Protein AF-A0A259NTI5-F1 (afdb_monomer_lite)

Structure (mmCIF, N/CA/C/O backbone):
data_AF-A0A259NTI5-F1
#
_entry.id   AF-A0A259NTI5-F1
#
loop_
_atom_site.group_PDB
_atom_site.id
_atom_site.type_symbol
_atom_site.label_atom_id
_atom_site.label_alt_id
_atom_site.label_comp_id
_atom_site.label_asym_id
_atom_site.label_entity_id
_atom_site.label_seq_id
_atom_site.pdbx_PDB_ins_code
_atom_site.Cartn_x
_atom_site.Cartn_y
_atom_site.Cartn_z
_atom_site.occupancy
_atom_site.B_iso_or_equiv
_atom_site.auth_seq_id
_atom_site.auth_comp_id
_atom_site.auth_asym_id
_atom_site.auth_atom_id
_atom_site.pdbx_PDB_model_num
ATOM 1 N N . MET A 1 1 ? 1.984 6.953 -38.202 1.00 39.66 1 MET A N 1
ATOM 2 C CA . MET A 1 1 ? 3.043 7.858 -37.704 1.00 39.66 1 MET A CA 1
ATOM 3 C C . MET A 1 1 ? 4.244 7.005 -37.333 1.00 39.66 1 MET A C 1
ATOM 5 O O . MET A 1 1 ? 4.150 6.243 -36.381 1.00 39.66 1 MET A O 1
ATOM 9 N N . ASN A 1 2 ? 5.326 7.074 -38.108 1.00 50.16 2 ASN A N 1
ATOM 10 C CA . ASN A 1 2 ? 6.558 6.333 -37.829 1.00 50.16 2 ASN A CA 1
ATOM 11 C C . ASN A 1 2 ? 7.434 7.172 -36.894 1.00 50.16 2 ASN A C 1
ATOM 13 O O . ASN A 1 2 ? 8.037 8.150 -37.328 1.00 50.16 2 ASN A O 1
ATOM 17 N N . LEU A 1 3 ? 7.488 6.812 -35.611 1.00 58.94 3 LEU A N 1
ATOM 18 C CA . LEU A 1 3 ? 8.526 7.313 -34.713 1.00 58.94 3 LEU A CA 1
ATOM 19 C C . LEU A 1 3 ? 9.806 6.536 -35.018 1.00 58.94 3 LEU A C 1
ATOM 21 O O . LEU A 1 3 ? 9.958 5.393 -34.590 1.00 58.94 3 LEU A O 1
ATOM 25 N N . ALA A 1 4 ? 10.714 7.146 -35.779 1.00 62.09 4 ALA A N 1
ATOM 26 C CA . ALA A 1 4 ? 12.078 6.646 -35.866 1.00 62.09 4 ALA A CA 1
ATOM 27 C C . ALA A 1 4 ? 12.669 6.597 -34.440 1.00 62.09 4 ALA A C 1
ATOM 29 O O . ALA A 1 4 ? 12.527 7.573 -33.693 1.00 62.09 4 ALA A O 1
ATOM 30 N N . PRO A 1 5 ? 13.282 5.475 -34.019 1.00 66.75 5 PRO A N 1
ATOM 31 C CA . PRO A 1 5 ? 13.881 5.375 -32.696 1.00 66.75 5 PRO A CA 1
ATOM 32 C C . PRO A 1 5 ? 14.997 6.424 -32.534 1.00 66.75 5 PRO A C 1
ATOM 34 O O . PRO A 1 5 ? 15.680 6.752 -33.507 1.00 66.75 5 PRO A O 1
ATOM 37 N N . PRO A 1 6 ? 15.187 6.980 -31.324 1.00 69.06 6 PRO A N 1
ATOM 38 C CA . PRO A 1 6 ? 16.168 8.037 -31.095 1.00 69.06 6 PRO A CA 1
ATOM 39 C C . PRO A 1 6 ? 17.584 7.561 -31.451 1.00 69.06 6 PRO A C 1
ATOM 41 O O . PRO A 1 6 ? 18.006 6.495 -31.017 1.00 69.06 6 PRO A O 1
ATOM 44 N N . LEU A 1 7 ? 18.327 8.369 -32.216 1.00 66.56 7 LEU A N 1
ATOM 45 C CA . LEU A 1 7 ? 19.715 8.118 -32.628 1.00 66.56 7 LEU A CA 1
ATOM 46 C C . LEU A 1 7 ? 20.661 8.161 -31.419 1.00 66.56 7 LEU A C 1
ATOM 48 O O . LEU A 1 7 ? 21.207 9.206 -31.074 1.00 66.56 7 LEU A O 1
ATOM 52 N N . ASN A 1 8 ? 20.862 7.027 -30.758 1.00 72.56 8 ASN A N 1
ATOM 53 C CA . ASN A 1 8 ? 21.599 6.949 -29.497 1.00 72.56 8 ASN A CA 1
ATOM 54 C C . ASN A 1 8 ? 22.953 6.222 -29.578 1.00 72.56 8 ASN A C 1
ATOM 56 O O . ASN A 1 8 ? 23.546 5.983 -28.535 1.00 72.56 8 ASN A O 1
ATOM 60 N N . LYS A 1 9 ? 23.502 5.942 -30.775 1.00 78.38 9 LYS A N 1
ATOM 61 C CA . LYS A 1 9 ? 24.872 5.395 -30.986 1.00 78.38 9 LYS A CA 1
ATOM 62 C C . LYS A 1 9 ? 25.253 4.260 -30.002 1.00 78.38 9 LYS A C 1
ATOM 64 O O . LYS A 1 9 ? 26.354 4.242 -29.466 1.00 78.38 9 LYS A O 1
ATOM 69 N N . GLY A 1 10 ? 24.320 3.353 -29.698 1.00 76.19 10 GLY A N 1
ATOM 70 C CA . GLY A 1 10 ? 24.528 2.244 -28.750 1.00 76.19 10 GLY A CA 1
ATOM 71 C C . GLY A 1 10 ? 24.452 2.609 -27.257 1.00 76.19 10 GLY A C 1
ATOM 72 O O . GLY A 1 10 ? 24.494 1.725 -26.406 1.00 76.19 10 GLY A O 1
ATOM 73 N N . ARG A 1 11 ? 24.284 3.888 -26.901 1.00 79.38 11 ARG A N 1
ATOM 74 C CA . ARG A 1 11 ? 24.099 4.345 -25.519 1.00 79.38 11 ARG A CA 1
ATOM 75 C C . ARG A 1 11 ? 22.660 4.112 -25.060 1.00 79.38 11 ARG A C 1
ATOM 77 O O . ARG A 1 11 ? 21.702 4.589 -25.667 1.00 79.38 11 ARG A O 1
ATOM 84 N N . ARG A 1 12 ? 22.503 3.440 -23.921 1.00 81.44 12 ARG A N 1
ATOM 85 C CA . ARG A 1 12 ? 21.207 3.237 -23.262 1.00 81.44 12 ARG A CA 1
ATOM 86 C C . ARG A 1 12 ? 20.680 4.579 -22.731 1.00 81.44 12 ARG A C 1
ATOM 88 O O . ARG A 1 12 ? 21.208 5.106 -21.756 1.00 81.44 12 ARG A O 1
ATOM 95 N N . ILE A 1 13 ? 19.649 5.134 -23.373 1.00 82.81 13 ILE A N 1
ATOM 96 C CA . ILE A 1 13 ? 18.934 6.334 -22.907 1.00 82.81 13 ILE A CA 1
ATOM 97 C C . ILE A 1 13 ? 17.619 5.878 -22.290 1.00 82.81 13 ILE A C 1
ATOM 99 O O . ILE A 1 13 ? 16.743 5.378 -22.993 1.00 82.81 13 ILE A O 1
ATOM 103 N N . ILE A 1 14 ? 17.483 6.033 -20.976 1.00 86.25 14 ILE A N 1
ATOM 104 C CA . ILE A 1 14 ? 16.289 5.615 -20.242 1.00 86.25 14 ILE A CA 1
ATOM 105 C C . ILE A 1 14 ? 15.810 6.754 -19.359 1.00 86.25 14 ILE A C 1
ATOM 107 O O . ILE A 1 14 ? 16.595 7.418 -18.688 1.00 86.25 14 ILE A O 1
ATOM 111 N N . LYS A 1 15 ? 14.491 6.957 -19.350 1.00 88.50 15 LYS A N 1
ATOM 112 C CA . LYS A 1 15 ? 13.842 7.893 -18.432 1.00 88.50 15 LYS A CA 1
ATOM 113 C C . LYS A 1 15 ? 14.009 7.391 -17.002 1.00 88.50 15 LYS A C 1
ATOM 115 O O . LYS A 1 15 ? 13.684 6.240 -16.726 1.00 88.50 15 LYS A O 1
ATOM 120 N N . VAL A 1 16 ? 14.420 8.268 -16.090 1.00 87.75 16 VAL A N 1
ATOM 121 C CA . VAL A 1 16 ? 14.607 7.935 -14.666 1.00 87.75 16 VAL A CA 1
ATOM 122 C C . VAL A 1 16 ? 13.389 7.212 -14.083 1.00 87.75 16 VAL A C 1
ATOM 124 O O . VAL A 1 16 ? 13.541 6.148 -13.490 1.00 87.75 16 VAL A O 1
ATOM 127 N N . ASN A 1 17 ? 12.174 7.684 -14.384 1.00 86.94 17 ASN A N 1
ATOM 128 C CA . ASN A 1 17 ? 10.938 7.046 -13.919 1.00 86.94 17 ASN A CA 1
ATOM 129 C C . ASN A 1 17 ? 10.792 5.575 -14.335 1.00 86.94 17 ASN A C 1
ATOM 131 O O . ASN A 1 17 ? 10.214 4.801 -13.579 1.00 86.94 17 ASN A O 1
ATOM 135 N N . ALA A 1 18 ? 11.304 5.177 -15.505 1.00 90.44 18 ALA A N 1
ATOM 136 C CA . ALA A 1 18 ? 11.252 3.782 -15.938 1.00 90.44 18 ALA A CA 1
ATOM 137 C C . ALA A 1 18 ? 12.189 2.900 -15.096 1.00 90.44 18 ALA A C 1
ATOM 139 O O . ALA A 1 18 ? 11.833 1.773 -14.766 1.00 90.44 18 ALA A O 1
ATOM 140 N N . MET A 1 19 ? 13.354 3.425 -14.692 1.00 93.25 19 MET A N 1
ATOM 141 C CA . MET A 1 19 ? 14.272 2.719 -13.790 1.00 93.25 19 MET A CA 1
ATOM 142 C C . MET A 1 19 ? 13.659 2.564 -12.397 1.00 93.25 19 MET A C 1
ATOM 144 O O . MET A 1 19 ? 13.622 1.460 -11.859 1.00 93.25 19 MET A O 1
ATOM 148 N N . SER A 1 20 ? 13.115 3.648 -11.839 1.00 93.38 20 SER A N 1
ATOM 149 C CA . SER A 1 20 ? 12.490 3.625 -10.514 1.00 93.38 20 SER A CA 1
ATOM 150 C C . SER A 1 20 ? 11.238 2.744 -10.472 1.00 93.38 20 SER A C 1
ATOM 152 O O . SER A 1 20 ? 11.026 2.033 -9.495 1.00 93.38 20 SER A O 1
ATOM 154 N N . GLN A 1 21 ? 10.428 2.731 -11.538 1.00 93.25 21 GLN A N 1
ATOM 155 C CA . GLN A 1 21 ? 9.271 1.836 -11.637 1.00 93.25 21 GLN A CA 1
ATOM 156 C C . GLN A 1 21 ? 9.694 0.364 -11.709 1.00 93.25 21 GLN A C 1
ATOM 158 O O . GLN A 1 21 ? 9.093 -0.466 -11.032 1.00 93.25 21 GLN A O 1
ATOM 163 N N . ALA A 1 22 ? 10.729 0.035 -12.487 1.00 95.12 22 ALA A N 1
ATOM 164 C CA . ALA A 1 22 ? 11.254 -1.327 -12.539 1.00 95.12 22 ALA A CA 1
ATOM 165 C C . ALA A 1 22 ? 11.755 -1.788 -11.160 1.00 95.12 22 ALA A C 1
ATOM 167 O O . ALA A 1 22 ? 11.427 -2.896 -10.741 1.00 95.12 22 ALA A O 1
ATOM 168 N N . LYS A 1 23 ? 12.465 -0.919 -10.424 1.00 96.75 23 LYS A N 1
ATOM 169 C CA . LYS A 1 23 ? 12.899 -1.202 -9.046 1.00 96.75 23 LYS A CA 1
ATOM 170 C C . LYS A 1 23 ? 11.709 -1.427 -8.105 1.00 96.75 23 LYS A C 1
ATOM 172 O O . LYS A 1 23 ? 11.721 -2.385 -7.344 1.00 96.75 23 LYS A O 1
ATOM 177 N N . LEU A 1 24 ? 10.669 -0.592 -8.191 1.00 97.06 24 LEU A N 1
ATOM 178 C CA . LEU A 1 24 ? 9.445 -0.755 -7.398 1.00 97.06 24 LEU A CA 1
ATOM 179 C C . LEU A 1 24 ? 8.790 -2.122 -7.634 1.00 97.06 24 LEU A C 1
ATOM 181 O O . LEU A 1 24 ? 8.416 -2.792 -6.678 1.00 97.06 24 LEU A O 1
ATOM 185 N N . ILE A 1 25 ? 8.668 -2.544 -8.896 1.00 96.19 25 ILE A N 1
ATOM 186 C CA . ILE A 1 25 ? 8.078 -3.844 -9.241 1.00 96.19 25 ILE A CA 1
ATOM 187 C C . ILE A 1 25 ? 8.955 -4.992 -8.732 1.00 96.19 25 ILE A C 1
ATOM 189 O O . ILE A 1 25 ? 8.413 -5.947 -8.186 1.00 96.19 25 ILE A O 1
ATOM 193 N N . ALA A 1 26 ? 10.281 -4.895 -8.880 1.00 97.62 26 ALA A N 1
ATOM 194 C CA . ALA A 1 26 ? 11.214 -5.907 -8.384 1.00 97.62 26 ALA A CA 1
ATOM 195 C C . ALA A 1 26 ? 11.070 -6.115 -6.867 1.00 97.62 26 ALA A C 1
ATOM 197 O O . ALA A 1 26 ? 10.834 -7.238 -6.434 1.00 97.62 26 ALA A O 1
ATOM 198 N N . LEU A 1 27 ? 11.066 -5.031 -6.082 1.00 97.56 27 LEU A N 1
ATOM 199 C CA . LEU A 1 27 ? 10.844 -5.097 -4.633 1.00 97.56 27 LEU A CA 1
ATOM 200 C C . LEU A 1 27 ? 9.509 -5.772 -4.300 1.00 97.56 27 LEU A C 1
ATOM 202 O O . LEU A 1 27 ? 9.450 -6.704 -3.508 1.00 97.56 27 LEU A O 1
ATOM 206 N N . MET A 1 28 ? 8.420 -5.361 -4.953 1.00 96.88 28 MET A N 1
ATOM 207 C CA . MET A 1 28 ? 7.100 -5.945 -4.694 1.00 96.88 28 MET A CA 1
ATOM 208 C C . MET A 1 28 ? 6.973 -7.423 -5.105 1.00 96.88 28 MET A C 1
ATOM 210 O O . MET A 1 28 ? 6.055 -8.091 -4.632 1.00 96.88 28 MET A O 1
ATOM 214 N N . LEU A 1 29 ? 7.837 -7.928 -5.995 1.00 96.81 29 LEU A N 1
ATOM 215 C CA . LEU A 1 29 ? 7.934 -9.355 -6.330 1.00 96.81 29 LEU A CA 1
ATOM 216 C C . LEU A 1 29 ? 8.694 -10.147 -5.264 1.00 96.81 29 LEU A C 1
ATOM 218 O O . LEU A 1 29 ? 8.374 -11.312 -5.042 1.00 96.81 29 LEU A O 1
ATOM 222 N N . GLU A 1 30 ? 9.677 -9.526 -4.616 1.00 95.81 30 GLU A N 1
ATOM 223 C CA . GLU A 1 30 ? 10.506 -10.147 -3.579 1.00 95.81 30 GLU A CA 1
ATOM 224 C C . GLU A 1 30 ? 9.783 -10.246 -2.230 1.00 95.81 30 GLU A C 1
ATOM 226 O O . GLU A 1 30 ? 10.031 -11.176 -1.462 1.00 95.81 30 GLU A O 1
ATOM 231 N N . GLY A 1 31 ? 8.864 -9.322 -1.937 1.00 95.50 31 GLY A N 1
ATOM 232 C CA . GLY A 1 31 ? 8.219 -9.276 -0.630 1.00 95.50 31 GLY A CA 1
ATOM 233 C C . GLY A 1 31 ? 6.966 -8.414 -0.548 1.00 95.50 31 GLY A C 1
ATOM 234 O O . GLY A 1 31 ? 6.309 -8.092 -1.539 1.00 95.50 31 GLY A O 1
ATOM 235 N N . VAL A 1 32 ? 6.615 -8.064 0.688 1.00 97.50 32 VAL A N 1
ATOM 236 C CA . VAL A 1 32 ? 5.457 -7.230 1.016 1.00 97.50 32 VAL A CA 1
ATOM 237 C C . VAL A 1 32 ? 5.936 -5.947 1.669 1.00 97.50 32 VAL A C 1
ATOM 239 O O . VAL A 1 32 ? 6.819 -5.982 2.521 1.00 97.50 32 VAL A O 1
ATOM 242 N N . TYR A 1 33 ? 5.365 -4.820 1.259 1.00 98.19 33 TYR A N 1
ATOM 243 C CA . TYR A 1 33 ? 5.887 -3.515 1.656 1.00 98.19 33 TYR A CA 1
ATOM 244 C C . TYR A 1 33 ? 4.779 -2.494 1.874 1.00 98.19 33 TYR A C 1
ATOM 246 O O . TYR A 1 33 ? 3.747 -2.501 1.192 1.00 98.19 33 TYR A O 1
ATOM 254 N N . THR A 1 34 ? 5.021 -1.559 2.786 1.00 98.38 34 THR A N 1
ATOM 255 C CA . THR A 1 34 ? 4.250 -0.319 2.872 1.00 98.38 34 THR A CA 1
ATOM 256 C C . THR A 1 34 ? 4.674 0.657 1.773 1.00 98.38 34 THR A C 1
ATOM 258 O O . THR A 1 34 ? 5.762 0.569 1.202 1.00 98.38 34 THR A O 1
ATOM 261 N N . CYS A 1 35 ? 3.825 1.646 1.473 1.00 98.06 35 CYS A N 1
ATOM 262 C CA . CYS A 1 35 ? 4.207 2.710 0.538 1.00 98.06 35 CYS A CA 1
ATOM 263 C C . CYS A 1 35 ? 5.406 3.537 1.026 1.00 98.06 35 CYS A C 1
ATOM 265 O O . CYS A 1 35 ? 6.095 4.127 0.203 1.00 98.06 35 CYS A O 1
ATOM 267 N N . GLU A 1 36 ? 5.617 3.626 2.340 1.00 98.00 36 GLU A N 1
ATOM 268 C CA . GLU A 1 36 ? 6.739 4.360 2.927 1.00 98.00 36 GLU A CA 1
ATOM 269 C C . GLU A 1 36 ? 8.055 3.628 2.667 1.00 98.00 36 GLU A C 1
ATOM 271 O O . GLU A 1 36 ? 8.951 4.209 2.062 1.00 98.00 36 GLU A O 1
ATOM 276 N N . GLN A 1 37 ? 8.108 2.328 2.969 1.00 98.00 37 GLN A N 1
ATOM 277 C CA . GLN A 1 37 ? 9.266 1.482 2.662 1.00 98.00 37 GLN A CA 1
ATOM 278 C C . GLN A 1 37 ? 9.576 1.479 1.161 1.00 98.00 37 GLN A C 1
ATOM 280 O O . GLN A 1 37 ? 10.716 1.663 0.753 1.00 98.00 37 GLN A O 1
ATOM 285 N N . LEU A 1 38 ? 8.554 1.340 0.308 1.00 98.00 38 LEU A N 1
ATOM 286 C CA . LEU A 1 38 ? 8.748 1.410 -1.142 1.00 98.00 38 LEU A CA 1
ATOM 287 C C . LEU A 1 38 ? 9.297 2.770 -1.589 1.00 98.00 38 LEU A C 1
ATOM 289 O O . LEU A 1 38 ? 10.096 2.816 -2.520 1.00 98.00 38 LEU A O 1
ATOM 293 N N . ALA A 1 39 ? 8.872 3.877 -0.978 1.00 97.94 39 ALA A N 1
ATOM 294 C CA . ALA A 1 39 ? 9.377 5.208 -1.313 1.00 97.94 39 ALA A CA 1
ATOM 295 C C . ALA A 1 39 ? 10.852 5.362 -0.925 1.00 97.94 39 ALA A C 1
ATOM 297 O O . ALA A 1 39 ? 11.645 5.813 -1.751 1.00 97.94 39 ALA A O 1
ATOM 298 N N . GLU A 1 40 ? 11.214 4.923 0.280 1.00 97.56 40 GLU A N 1
ATOM 299 C CA . GLU A 1 40 ? 12.591 4.916 0.775 1.00 97.56 40 GLU A CA 1
ATOM 300 C C . GLU A 1 40 ? 13.501 4.078 -0.130 1.00 97.56 40 GLU A C 1
ATOM 302 O O . GLU A 1 40 ? 14.488 4.582 -0.666 1.00 97.56 40 GLU A O 1
ATOM 307 N N . GLU A 1 41 ? 13.104 2.839 -0.417 1.00 96.38 41 GLU A N 1
ATOM 308 C CA . GLU A 1 41 ? 13.904 1.919 -1.221 1.00 96.38 41 GLU A CA 1
ATOM 309 C C . GLU A 1 41 ? 14.027 2.370 -2.680 1.00 96.38 41 GLU A C 1
ATOM 311 O O . GLU A 1 41 ? 15.084 2.258 -3.304 1.00 96.38 41 GLU A O 1
ATOM 316 N N . THR A 1 42 ? 12.954 2.885 -3.279 1.00 96.00 42 THR A N 1
ATOM 317 C CA . THR A 1 42 ? 12.964 3.260 -4.705 1.00 96.00 42 THR A CA 1
ATOM 318 C C . THR A 1 42 ? 13.497 4.666 -4.964 1.00 96.00 42 THR A C 1
ATOM 320 O O . THR A 1 42 ? 13.798 4.990 -6.117 1.00 96.00 42 THR A O 1
ATOM 323 N N . GLY A 1 43 ? 13.593 5.504 -3.927 1.00 94.50 43 GLY A N 1
ATOM 324 C CA . GLY A 1 43 ? 13.864 6.937 -4.043 1.00 94.50 43 GLY A CA 1
ATOM 325 C C . GLY A 1 43 ? 12.732 7.726 -4.717 1.00 94.50 43 GLY A C 1
ATOM 326 O O . GLY A 1 43 ? 12.922 8.880 -5.101 1.00 94.50 43 GLY A O 1
ATOM 327 N N . LEU A 1 44 ? 11.559 7.116 -4.917 1.00 95.88 44 LEU A N 1
ATOM 328 C CA . LEU A 1 44 ? 10.386 7.807 -5.444 1.00 95.88 44 LEU A CA 1
ATOM 329 C C . LEU A 1 44 ? 9.727 8.635 -4.346 1.00 95.88 44 LEU A C 1
ATOM 331 O O . LEU A 1 44 ? 9.627 8.216 -3.197 1.00 95.88 44 LEU A O 1
ATOM 335 N N . HIS A 1 45 ? 9.162 9.780 -4.725 1.00 96.75 45 HIS A N 1
ATOM 336 C CA . HIS A 1 45 ? 8.300 10.521 -3.815 1.00 96.75 45 HIS A CA 1
ATOM 337 C C . HIS A 1 45 ? 7.107 9.653 -3.376 1.00 96.75 45 HIS A C 1
ATOM 339 O O . HIS A 1 45 ? 6.480 8.979 -4.200 1.00 96.75 45 HIS A O 1
ATOM 345 N N . TYR A 1 46 ? 6.747 9.725 -2.093 1.00 97.81 46 TYR A N 1
ATOM 346 C CA . TYR A 1 46 ? 5.688 8.913 -1.486 1.00 97.81 46 TYR A CA 1
ATOM 347 C C . TYR A 1 46 ? 4.369 8.930 -2.277 1.00 97.81 46 TYR A C 1
ATOM 349 O O . TYR A 1 46 ? 3.748 7.890 -2.498 1.00 97.81 46 TYR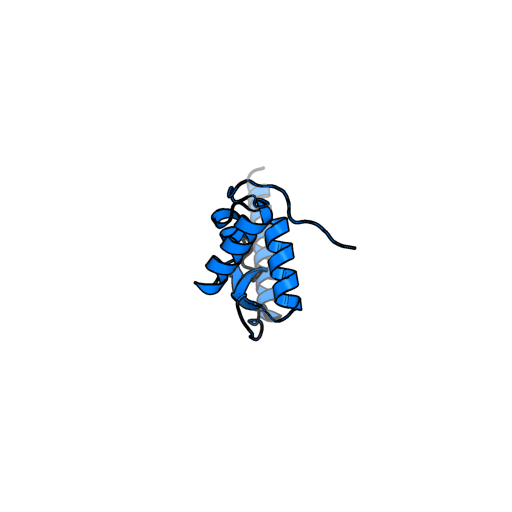 A O 1
ATOM 357 N N . VAL A 1 47 ? 3.948 10.104 -2.762 1.00 97.94 47 VAL A N 1
ATOM 358 C CA . VAL A 1 47 ? 2.696 10.249 -3.533 1.00 97.94 47 VAL A CA 1
ATOM 359 C C . VAL A 1 47 ? 2.738 9.448 -4.840 1.00 97.94 47 VAL A C 1
ATOM 361 O O . VAL A 1 47 ? 1.725 8.866 -5.226 1.00 97.94 47 VAL A O 1
ATOM 364 N N . THR A 1 48 ? 3.903 9.349 -5.484 1.00 96.75 48 THR A N 1
ATOM 365 C CA . THR A 1 48 ? 4.093 8.560 -6.709 1.00 96.75 48 THR A CA 1
ATOM 366 C C . THR A 1 48 ? 3.920 7.072 -6.430 1.00 96.75 48 THR A C 1
ATOM 368 O O . THR A 1 48 ? 3.169 6.395 -7.130 1.00 96.75 48 THR A O 1
ATOM 371 N N . VAL A 1 49 ? 4.546 6.563 -5.365 1.00 97.88 49 VAL A N 1
ATOM 372 C CA . VAL A 1 49 ? 4.382 5.167 -4.922 1.00 97.88 49 VAL A CA 1
ATOM 373 C C . VAL A 1 49 ? 2.923 4.873 -4.580 1.00 97.88 49 VAL A C 1
ATOM 375 O O . VAL A 1 49 ? 2.370 3.844 -4.971 1.00 97.88 49 VAL A O 1
ATOM 378 N N . LEU A 1 50 ? 2.261 5.799 -3.892 1.00 97.56 50 LEU A N 1
ATOM 379 C CA . LEU A 1 50 ? 0.851 5.691 -3.542 1.00 97.56 50 LEU A CA 1
ATOM 380 C C . LEU A 1 50 ? -0.058 5.672 -4.781 1.00 97.56 50 LEU A C 1
ATOM 382 O O . LEU A 1 50 ? -1.049 4.944 -4.783 1.00 97.56 50 LEU A O 1
ATOM 386 N N . GLN A 1 51 ? 0.271 6.408 -5.842 1.00 97.69 51 GLN A N 1
ATOM 387 C CA . GLN A 1 51 ? -0.454 6.327 -7.110 1.00 97.69 51 GLN A CA 1
ATOM 388 C C . GLN A 1 51 ? -0.2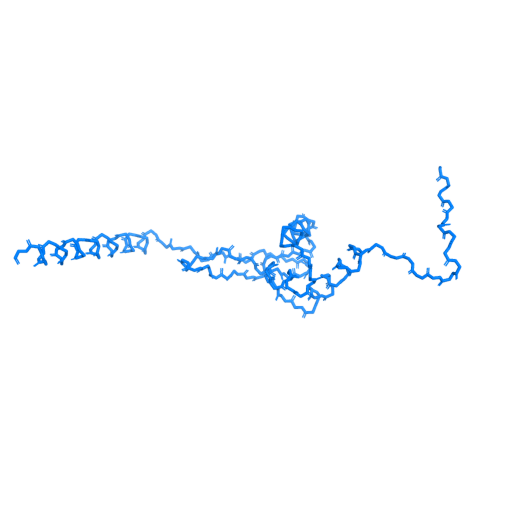06 4.987 -7.815 1.00 97.69 51 GLN A C 1
ATOM 390 O O . GLN A 1 51 ? -1.164 4.326 -8.209 1.00 97.69 51 GLN A O 1
ATOM 395 N N . TYR A 1 52 ? 1.046 4.533 -7.907 1.00 96.94 52 TYR A N 1
ATOM 396 C CA . TYR A 1 52 ? 1.380 3.255 -8.546 1.00 96.94 52 TYR A CA 1
ATOM 397 C C . TYR A 1 52 ? 0.721 2.062 -7.852 1.00 96.94 52 TYR A C 1
ATOM 399 O O . TYR A 1 52 ? 0.073 1.249 -8.506 1.00 96.94 52 TYR A O 1
ATOM 407 N N . THR A 1 53 ? 0.818 1.979 -6.527 1.00 97.50 53 THR A N 1
ATOM 408 C CA . THR A 1 53 ? 0.204 0.891 -5.750 1.00 97.50 53 THR A CA 1
ATOM 409 C C . THR A 1 53 ? -1.325 0.896 -5.846 1.00 97.50 53 THR A C 1
ATOM 411 O O . THR A 1 53 ? -1.928 -0.171 -5.939 1.00 97.50 53 THR A O 1
ATOM 414 N N . ARG A 1 54 ? -1.971 2.073 -5.903 1.00 97.44 54 ARG A N 1
ATOM 415 C CA . ARG A 1 54 ? -3.425 2.189 -6.132 1.00 97.44 54 ARG A CA 1
ATOM 416 C C . ARG A 1 54 ? -3.842 1.690 -7.508 1.00 97.44 54 ARG A C 1
ATOM 418 O O . ARG A 1 54 ? -4.824 0.960 -7.597 1.00 97.44 54 ARG A O 1
ATOM 425 N N . GLU A 1 55 ? -3.117 2.062 -8.559 1.00 97.56 55 GLU A N 1
ATOM 426 C CA . GLU A 1 55 ? -3.449 1.612 -9.914 1.00 97.56 55 GLU A CA 1
ATOM 427 C C . GLU A 1 55 ? -3.181 0.111 -10.090 1.00 97.56 55 GLU A C 1
ATOM 429 O O . GLU A 1 55 ? -4.004 -0.592 -10.675 1.00 97.56 55 GLU A O 1
ATOM 434 N N . LEU A 1 56 ? -2.109 -0.422 -9.491 1.00 96.75 56 LEU A N 1
ATOM 435 C CA . LEU A 1 56 ? -1.862 -1.868 -9.438 1.00 96.75 56 LEU A CA 1
ATOM 436 C C . LEU A 1 56 ? -2.983 -2.614 -8.702 1.00 96.75 56 LEU A C 1
ATOM 438 O O . LEU A 1 56 ? -3.467 -3.640 -9.181 1.00 96.75 56 LEU A O 1
ATOM 442 N N . HIS A 1 57 ? -3.432 -2.085 -7.561 1.00 98.00 57 HIS A N 1
ATOM 443 C CA . HIS A 1 57 ? -4.551 -2.641 -6.798 1.00 98.00 57 HIS A CA 1
ATOM 444 C C . HIS A 1 57 ? -5.856 -2.625 -7.596 1.00 98.00 57 HIS A C 1
ATOM 446 O O . HIS A 1 57 ? -6.539 -3.643 -7.706 1.00 98.00 57 HIS A O 1
ATOM 452 N N . ARG A 1 58 ? -6.161 -1.499 -8.249 1.00 97.81 58 ARG A N 1
ATOM 453 C CA . ARG A 1 58 ? -7.332 -1.340 -9.120 1.00 97.81 58 ARG A CA 1
ATOM 454 C C . ARG A 1 58 ? -7.314 -2.317 -10.296 1.00 97.81 58 ARG A C 1
ATOM 456 O O . ARG A 1 58 ? -8.353 -2.881 -10.637 1.00 97.81 58 ARG A O 1
ATOM 463 N N . ALA A 1 59 ? -6.139 -2.552 -10.876 1.00 97.44 59 ALA A N 1
ATOM 464 C CA . ALA A 1 59 ? -5.921 -3.545 -11.924 1.00 97.44 59 ALA A CA 1
ATOM 465 C C . ALA A 1 59 ? -5.945 -4.998 -11.409 1.00 97.44 59 ALA A C 1
ATOM 467 O O . ALA A 1 59 ? -5.826 -5.928 -12.206 1.00 97.44 59 ALA A O 1
ATOM 468 N N . LYS A 1 60 ? -6.105 -5.216 -10.093 1.00 96.94 60 LYS A N 1
ATOM 469 C CA . LYS A 1 60 ? -6.018 -6.526 -9.421 1.00 96.94 60 LYS A CA 1
ATOM 470 C C . LYS A 1 60 ? -4.661 -7.216 -9.619 1.00 96.94 60 LYS A C 1
ATOM 472 O O . LYS A 1 60 ? -4.566 -8.441 -9.543 1.00 96.94 60 LYS A O 1
ATOM 477 N N . ALA A 1 61 ? -3.626 -6.421 -9.883 1.00 97.19 61 ALA A N 1
ATOM 478 C CA . ALA A 1 61 ? -2.238 -6.852 -10.007 1.00 97.19 61 ALA A CA 1
ATOM 479 C C . ALA A 1 61 ? -1.487 -6.797 -8.668 1.00 97.19 61 ALA A C 1
ATOM 481 O O . ALA A 1 61 ? -0.383 -7.319 -8.573 1.00 97.19 61 ALA A O 1
ATOM 482 N N . ALA A 1 62 ? -2.077 -6.178 -7.647 1.00 97.88 62 ALA A N 1
ATOM 483 C CA . ALA A 1 62 ? -1.627 -6.225 -6.264 1.00 97.88 62 ALA A CA 1
ATOM 484 C C . ALA A 1 62 ? -2.845 -6.274 -5.333 1.00 97.88 62 ALA A C 1
ATOM 486 O O . ALA A 1 62 ? -3.944 -5.865 -5.712 1.00 97.88 62 ALA A O 1
ATOM 487 N N . HIS A 1 63 ? -2.648 -6.737 -4.106 1.00 98.31 63 HIS A N 1
ATOM 488 C CA . HIS A 1 63 ? -3.663 -6.737 -3.053 1.00 98.31 63 HIS A CA 1
ATOM 489 C C . HIS A 1 63 ? -3.055 -6.256 -1.734 1.00 98.31 63 HIS A C 1
ATOM 491 O O . HIS A 1 63 ? -1.832 -6.190 -1.587 1.00 98.31 63 HIS A O 1
ATOM 497 N N . ILE A 1 64 ? -3.907 -5.881 -0.783 1.00 98.38 64 ILE A N 1
ATOM 498 C CA . ILE A 1 64 ? -3.465 -5.516 0.565 1.00 98.38 64 ILE A CA 1
ATOM 499 C C . ILE A 1 64 ? -3.282 -6.811 1.360 1.00 98.38 64 ILE A C 1
ATOM 501 O O . ILE A 1 64 ? -4.274 -7.455 1.694 1.00 98.38 64 ILE A O 1
ATOM 505 N N . SER A 1 65 ? -2.044 -7.208 1.649 1.00 97.62 65 SER A N 1
ATOM 506 C CA . SER A 1 65 ? -1.736 -8.464 2.351 1.00 97.62 65 SER A CA 1
ATOM 507 C C . SER A 1 65 ? -1.901 -8.348 3.865 1.00 97.62 65 SER A C 1
ATOM 509 O O . SER A 1 65 ? -2.311 -9.304 4.523 1.00 97.62 65 SER A O 1
ATOM 511 N N . SER A 1 66 ? -1.635 -7.168 4.426 1.00 97.50 66 SER A N 1
ATOM 512 C CA . SER A 1 66 ? -1.825 -6.872 5.845 1.00 97.50 66 SER A CA 1
ATOM 513 C C . SER A 1 66 ? -2.009 -5.370 6.092 1.00 97.50 66 SER A C 1
ATOM 515 O O . SER A 1 66 ? -1.910 -4.535 5.184 1.00 97.50 66 SER A O 1
ATOM 517 N N . TRP A 1 67 ? -2.341 -5.035 7.339 1.00 97.69 67 TRP A N 1
ATOM 518 C CA . TRP A 1 67 ? -2.469 -3.664 7.813 1.00 97.69 67 TRP A CA 1
ATOM 519 C C . TRP A 1 67 ? -1.499 -3.426 8.959 1.00 97.69 67 TRP A C 1
ATOM 521 O O . TRP A 1 67 ? -1.440 -4.217 9.897 1.00 97.69 67 TRP A O 1
ATOM 531 N N . GLU A 1 68 ? -0.798 -2.304 8.900 1.00 96.12 68 GLU A N 1
ATOM 532 C CA . GLU A 1 68 ? 0.011 -1.810 10.005 1.00 96.12 68 GLU A CA 1
ATOM 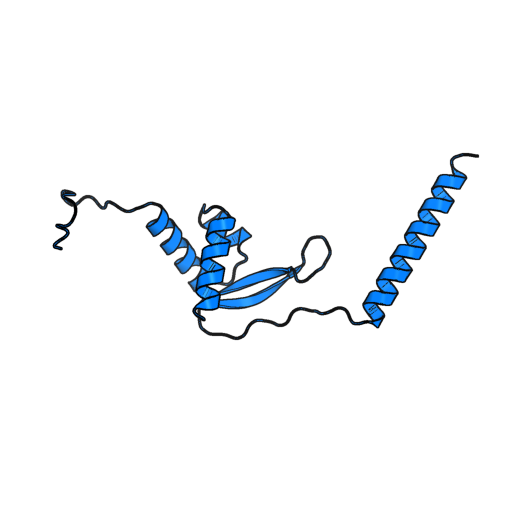533 C C . GLU A 1 68 ? -0.734 -0.717 10.779 1.00 96.12 68 GLU A C 1
ATOM 535 O O . GLU A 1 68 ? -1.587 0.019 10.246 1.00 96.12 68 GLU A O 1
ATOM 540 N N . LYS A 1 69 ? -0.409 -0.628 12.072 1.00 94.00 69 LYS A N 1
ATOM 541 C CA . LYS A 1 69 ? -1.009 0.337 12.989 1.00 94.00 69 LYS A CA 1
ATOM 542 C C . LYS A 1 69 ? -0.304 1.682 12.868 1.00 94.00 69 LYS A C 1
ATOM 544 O O . LYS A 1 69 ? 0.917 1.755 12.907 1.00 94.00 69 LYS A O 1
ATOM 549 N N . ASP A 1 70 ? -1.080 2.755 12.762 1.00 92.19 70 ASP A N 1
ATOM 550 C CA . ASP A 1 70 ? -0.543 4.110 12.879 1.00 92.19 70 ASP A CA 1
ATOM 551 C C . ASP A 1 70 ? -0.171 4.455 14.332 1.00 92.19 70 ASP A C 1
ATOM 553 O O . ASP A 1 70 ? -0.462 3.712 15.272 1.00 92.19 70 ASP A O 1
ATOM 557 N N . SER A 1 71 ? 0.388 5.649 14.542 1.00 89.62 71 SER A N 1
ATOM 558 C CA . SER A 1 71 ? 0.722 6.178 15.876 1.00 89.62 71 SER A CA 1
ATOM 559 C C . SER A 1 71 ? -0.467 6.274 16.844 1.00 89.62 71 SER A C 1
ATOM 561 O O . SER A 1 71 ? -0.287 6.484 18.041 1.00 89.62 71 SER A O 1
ATOM 563 N N . ARG A 1 72 ? -1.705 6.120 16.355 1.00 85.62 72 ARG A N 1
ATOM 564 C CA . ARG A 1 72 ? -2.942 6.119 17.151 1.00 85.62 72 ARG A CA 1
ATOM 565 C C . ARG A 1 72 ? -3.502 4.706 17.365 1.00 85.62 72 ARG 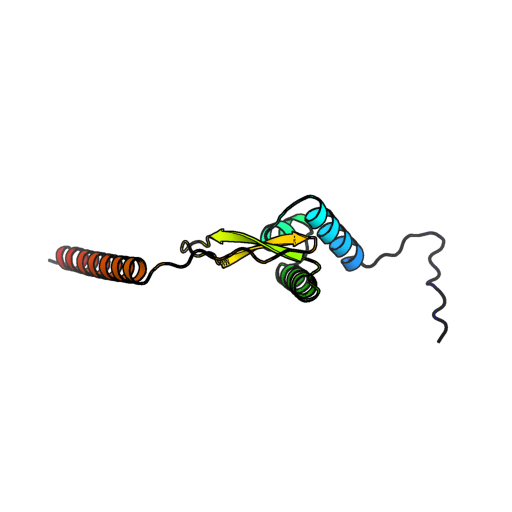A C 1
ATOM 567 O O . ARG A 1 72 ? -4.604 4.578 17.922 1.00 85.62 72 ARG A O 1
ATOM 574 N N . GLY A 1 73 ? -2.768 3.678 16.934 1.00 85.44 73 GLY A N 1
ATOM 575 C CA . GLY A 1 73 ? -3.098 2.262 17.059 1.00 85.44 73 GLY A CA 1
ATOM 576 C C . GLY A 1 73 ? -4.145 1.767 16.060 1.00 85.44 73 GLY A C 1
ATOM 577 O O . GLY A 1 73 ? -4.804 0.766 16.334 1.00 85.44 73 GLY A O 1
ATOM 578 N N . ARG A 1 74 ? -4.380 2.485 14.955 1.00 87.62 74 ARG A N 1
ATOM 579 C CA . ARG A 1 74 ? -5.400 2.137 13.952 1.00 87.62 74 ARG A CA 1
ATOM 580 C C . ARG A 1 74 ? -4.766 1.422 12.769 1.00 87.62 74 ARG A C 1
ATOM 582 O O . ARG A 1 74 ? -3.784 1.927 12.239 1.00 87.62 74 ARG A O 1
ATOM 589 N N . ASP A 1 75 ? -5.412 0.368 12.280 1.00 92.69 75 ASP A N 1
ATOM 590 C CA . ASP A 1 75 ? -5.096 -0.291 11.005 1.00 92.69 75 ASP A CA 1
ATOM 591 C C . ASP A 1 75 ? -5.331 0.671 9.826 1.00 92.69 75 ASP A C 1
ATOM 593 O O . ASP A 1 75 ? -6.423 0.767 9.238 1.00 92.69 75 ASP A O 1
ATOM 597 N N . ALA A 1 76 ? -4.306 1.461 9.526 1.00 93.19 76 ALA A N 1
ATOM 598 C CA . ALA A 1 76 ? -4.371 2.575 8.588 1.00 93.19 76 ALA A CA 1
ATOM 599 C C . ALA A 1 76 ? -3.351 2.433 7.460 1.00 93.19 76 ALA A C 1
ATOM 601 O O . ALA A 1 76 ? -3.640 2.841 6.331 1.00 93.19 76 ALA A O 1
ATOM 602 N N . ILE A 1 77 ? -2.195 1.841 7.752 1.00 96.69 77 ILE A N 1
ATOM 603 C CA . ILE A 1 77 ? -1.097 1.689 6.807 1.00 96.69 77 ILE A CA 1
ATOM 604 C C . ILE A 1 77 ? -1.321 0.389 6.033 1.00 96.69 77 ILE A C 1
ATOM 606 O O . ILE A 1 77 ? -1.532 -0.670 6.619 1.00 96.69 77 ILE A O 1
ATOM 610 N N . LYS A 1 78 ? -1.338 0.483 4.702 1.00 97.88 78 LYS A N 1
ATOM 611 C CA . LYS A 1 78 ? -1.513 -0.668 3.810 1.00 97.88 78 LYS A CA 1
ATOM 612 C C . LYS A 1 78 ? -0.163 -1.306 3.537 1.00 97.88 78 LYS A C 1
ATOM 614 O O . LYS A 1 78 ? 0.743 -0.597 3.099 1.00 97.88 78 LYS A O 1
ATOM 619 N N . VAL A 1 79 ? -0.089 -2.621 3.686 1.00 98.06 79 VAL A N 1
ATOM 620 C CA . VAL A 1 79 ? 1.024 -3.426 3.187 1.00 98.06 79 VAL A CA 1
ATOM 621 C C . VAL A 1 79 ? 0.566 -4.090 1.892 1.00 98.06 79 VAL A C 1
ATOM 623 O O . VAL A 1 79 ? -0.454 -4.782 1.871 1.00 98.06 79 VAL A O 1
ATOM 626 N N . TYR A 1 80 ? 1.264 -3.821 0.793 1.00 98.31 80 TYR A N 1
ATOM 627 C CA . TYR A 1 80 ? 0.931 -4.357 -0.523 1.00 98.31 80 TYR A CA 1
ATOM 628 C C . TYR A 1 80 ? 1.768 -5.589 -0.843 1.00 98.31 80 TYR A C 1
ATOM 630 O O . TYR A 1 80 ? 2.961 -5.638 -0.551 1.00 98.31 80 TYR A O 1
ATOM 638 N N . GLN A 1 81 ? 1.136 -6.538 -1.526 1.00 97.81 81 GLN A N 1
ATOM 639 C CA . GLN A 1 81 ? 1.780 -7.692 -2.138 1.00 97.81 81 GLN A CA 1
ATOM 640 C C . GLN A 1 81 ? 1.393 -7.762 -3.613 1.00 97.81 81 GLN A C 1
ATOM 642 O O . GLN A 1 81 ? 0.222 -7.562 -3.962 1.00 97.81 81 GLN A O 1
ATOM 647 N N . ILE A 1 82 ? 2.367 -8.036 -4.483 1.00 96.31 82 ILE A N 1
ATOM 648 C CA . ILE A 1 82 ? 2.094 -8.198 -5.910 1.00 96.31 82 ILE A CA 1
ATOM 649 C C . ILE A 1 82 ? 1.381 -9.523 -6.193 1.00 96.31 82 ILE A C 1
ATOM 651 O O . ILE A 1 82 ? 1.508 -10.505 -5.465 1.00 96.31 82 ILE A O 1
ATOM 655 N N . GLY A 1 83 ? 0.616 -9.546 -7.276 1.00 94.19 83 GLY A N 1
ATOM 656 C CA . GLY A 1 83 ? -0.193 -10.682 -7.683 1.00 94.19 83 GLY A CA 1
ATOM 657 C C . GLY A 1 83 ? -1.651 -10.588 -7.237 1.00 94.19 83 GLY A C 1
ATOM 658 O O . GLY A 1 83 ? -2.075 -9.709 -6.479 1.00 94.19 83 GLY A O 1
ATOM 659 N N . LYS A 1 84 ? -2.439 -11.529 -7.762 1.00 93.00 84 LYS A N 1
ATOM 660 C CA . LYS A 1 84 ? -3.868 -11.646 -7.462 1.00 93.00 84 LYS A CA 1
ATOM 661 C C . LYS A 1 84 ? -4.049 -12.087 -6.012 1.00 93.00 84 LYS A C 1
ATOM 663 O O . LYS A 1 84 ? -3.403 -13.026 -5.564 1.00 93.00 84 LYS A O 1
ATOM 668 N N . GLY A 1 85 ? -4.991 -11.467 -5.314 1.00 94.19 85 GLY A N 1
ATOM 669 C CA . GLY A 1 85 ? -5.330 -11.824 -3.942 1.00 94.19 85 GLY A CA 1
ATOM 670 C C . GLY A 1 85 ? -6.574 -11.092 -3.461 1.00 94.19 85 GLY A C 1
ATOM 671 O O . GLY A 1 85 ? -7.184 -10.316 -4.201 1.00 94.19 85 GLY A O 1
ATOM 672 N N . ARG A 1 86 ? -6.978 -11.374 -2.222 1.00 96.31 86 ARG A N 1
ATOM 673 C CA . ARG A 1 86 ? -8.054 -10.650 -1.535 1.00 96.31 86 ARG A CA 1
ATOM 674 C C . ARG A 1 86 ? -7.431 -9.741 -0.491 1.00 96.31 86 ARG A C 1
ATOM 676 O O . ARG A 1 86 ? -6.499 -10.153 0.189 1.00 96.31 86 ARG A O 1
ATOM 683 N N . ASP A 1 87 ? -7.986 -8.547 -0.343 1.00 97.94 87 ASP A N 1
ATOM 684 C CA . ASP A 1 87 ? -7.517 -7.616 0.676 1.00 97.94 87 ASP A CA 1
ATOM 685 C C . ASP A 1 87 ? -7.733 -8.175 2.086 1.00 97.94 87 ASP A C 1
ATOM 687 O O . ASP A 1 87 ? -8.813 -8.676 2.426 1.00 97.94 87 ASP A O 1
ATOM 691 N N . ALA A 1 88 ? -6.711 -8.025 2.925 1.00 97.06 88 ALA A N 1
ATOM 692 C CA . ALA A 1 88 ? -6.769 -8.329 4.338 1.00 97.06 88 ALA A CA 1
ATOM 693 C C . ALA A 1 88 ? -7.845 -7.492 5.035 1.00 97.06 88 ALA A C 1
ATOM 695 O O . ALA A 1 88 ? -8.053 -6.305 4.751 1.00 97.06 88 ALA A O 1
ATOM 696 N N . LYS A 1 89 ? -8.531 -8.114 5.994 1.00 95.00 89 LYS A N 1
ATOM 697 C CA . LYS A 1 89 ? -9.528 -7.428 6.816 1.00 95.00 89 LYS A CA 1
ATOM 698 C C . LYS A 1 89 ? -8.817 -6.562 7.851 1.00 95.00 89 LYS A C 1
ATOM 700 O O . LYS A 1 89 ? -7.886 -7.019 8.500 1.00 95.00 89 LYS A O 1
ATOM 705 N N . ARG A 1 90 ? -9.306 -5.337 8.034 1.00 92.25 90 ARG A N 1
ATOM 706 C CA . ARG A 1 90 ? -8.885 -4.471 9.142 1.00 92.25 90 ARG A CA 1
ATOM 707 C C . ARG A 1 90 ? -9.481 -4.952 10.456 1.00 92.25 90 ARG A C 1
ATOM 709 O O . ARG A 1 90 ? -10.664 -5.315 10.489 1.00 92.25 90 ARG A O 1
ATOM 716 N N . GLU A 1 91 ? -8.717 -4.841 11.532 1.00 86.94 91 GLU A N 1
ATOM 717 C CA . GLU A 1 91 ? -9.233 -4.926 12.888 1.00 86.94 91 GLU A CA 1
ATOM 718 C C . GLU A 1 91 ? -10.223 -3.771 13.115 1.00 86.94 91 GLU A C 1
ATOM 720 O O . GLU A 1 91 ? -9.928 -2.590 12.906 1.00 86.94 91 GLU A O 1
ATOM 725 N N . LYS A 1 92 ? -11.453 -4.104 13.514 1.00 81.56 92 LYS A N 1
ATOM 726 C CA . LYS A 1 92 ? -12.475 -3.115 13.869 1.00 81.56 92 LYS A CA 1
ATOM 727 C C . LYS A 1 92 ? -12.717 -3.199 15.365 1.00 81.56 92 LYS A C 1
ATOM 729 O O . LYS A 1 92 ? -13.200 -4.221 15.842 1.00 81.56 92 LYS A O 1
ATOM 734 N N . MET A 1 93 ? -12.470 -2.102 16.086 1.00 80.56 93 MET A N 1
ATOM 735 C CA . MET A 1 93 ? -12.911 -1.999 17.478 1.00 80.56 93 MET A CA 1
ATOM 736 C C . MET A 1 93 ? -14.422 -2.233 17.558 1.00 80.56 93 MET A C 1
ATOM 738 O O . MET A 1 93 ? -15.206 -1.574 16.859 1.00 80.56 93 MET A O 1
ATOM 742 N N . THR A 1 94 ? -14.824 -3.137 18.447 1.00 82.62 94 THR A N 1
ATOM 743 C CA . THR A 1 94 ? -16.234 -3.392 18.747 1.00 82.62 94 THR A CA 1
ATOM 744 C C . THR A 1 94 ? -16.876 -2.166 19.401 1.00 82.62 94 THR A C 1
ATOM 746 O O . THR A 1 94 ? -16.193 -1.283 19.929 1.00 82.62 94 THR A O 1
ATOM 749 N N . ALA A 1 95 ? -18.209 -2.087 19.392 1.00 84.94 95 ALA A N 1
ATOM 750 C CA . ALA A 1 95 ? -18.924 -0.988 20.045 1.00 84.94 95 ALA A CA 1
ATOM 751 C C . ALA A 1 95 ? -18.579 -0.881 21.545 1.00 84.94 95 ALA A C 1
ATOM 753 O O . ALA A 1 95 ? -18.329 0.220 22.034 1.00 84.94 95 ALA A O 1
ATOM 754 N N . ALA A 1 96 ? -18.468 -2.021 22.236 1.00 87.12 96 ALA A N 1
ATOM 755 C CA . ALA A 1 96 ? -18.073 -2.090 23.641 1.00 87.12 96 ALA A CA 1
ATOM 756 C C . ALA A 1 96 ? -16.655 -1.543 23.874 1.00 87.12 96 ALA A C 1
ATOM 758 O O . ALA A 1 96 ? -16.451 -0.694 24.741 1.00 87.12 96 ALA A O 1
ATOM 759 N N . GLN A 1 97 ? -15.683 -1.949 23.049 1.00 86.31 97 GLN A N 1
ATOM 760 C CA . GLN A 1 97 ? -14.311 -1.437 23.127 1.00 86.31 97 GLN A CA 1
ATOM 761 C C . GLN A 1 97 ? -14.248 0.073 22.853 1.00 86.31 97 GLN A C 1
ATOM 763 O O . GLN A 1 97 ? -13.499 0.795 23.515 1.00 86.31 97 GLN A O 1
ATOM 768 N N . ARG A 1 98 ? -15.047 0.580 21.901 1.00 85.50 98 ARG A N 1
ATOM 769 C CA . ARG A 1 98 ? -15.138 2.026 21.633 1.00 85.50 98 ARG A CA 1
ATOM 770 C C . ARG A 1 98 ? -15.672 2.785 22.846 1.00 85.50 98 ARG A C 1
ATOM 772 O O . ARG A 1 98 ? -15.078 3.793 23.226 1.00 85.50 98 ARG A O 1
ATOM 779 N N . 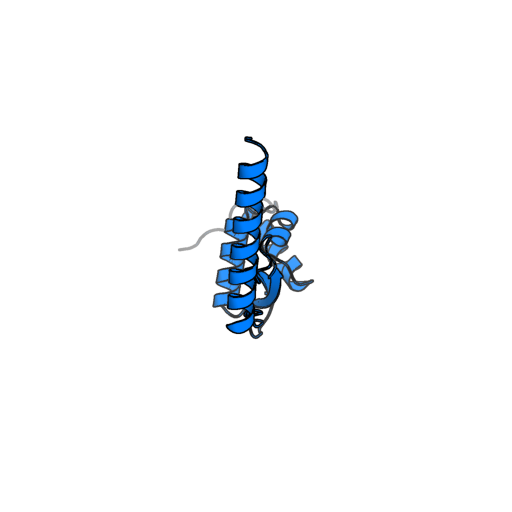GLN A 1 99 ? -16.736 2.282 23.472 1.00 91.00 99 GLN A N 1
ATOM 780 C CA . GLN A 1 99 ? -17.315 2.890 24.668 1.00 91.00 99 GLN A CA 1
ATOM 781 C C . GLN A 1 99 ? -16.327 2.886 25.839 1.00 91.00 99 GLN A C 1
ATOM 783 O O . GLN A 1 99 ? -16.142 3.915 26.486 1.00 91.00 99 GLN A O 1
ATOM 788 N N . ALA A 1 100 ? -15.631 1.771 26.072 1.00 89.06 100 ALA A N 1
ATOM 789 C CA . ALA A 1 100 ? -14.604 1.676 27.106 1.00 89.06 100 ALA A CA 1
ATOM 790 C C . ALA A 1 100 ? -13.480 2.705 26.894 1.00 89.06 100 ALA A C 1
ATOM 792 O O . ALA A 1 100 ?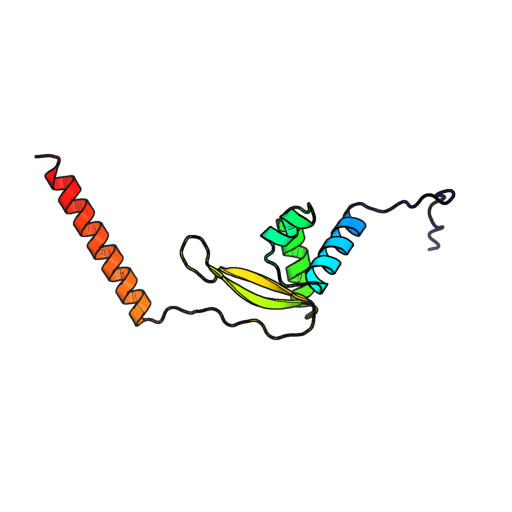 -13.120 3.426 27.825 1.00 89.06 100 ALA A O 1
ATOM 793 N N . ARG A 1 101 ? -12.984 2.856 25.656 1.00 87.88 101 ARG A N 1
ATOM 794 C CA . ARG A 1 101 ? -11.969 3.865 25.303 1.00 87.88 101 ARG A CA 1
ATOM 795 C C . ARG A 1 101 ? -12.469 5.293 25.530 1.00 87.88 101 ARG A C 1
ATOM 797 O O . ARG A 1 101 ? -11.719 6.128 26.033 1.00 87.88 101 ARG A O 1
ATOM 804 N N . TYR A 1 102 ? -13.724 5.578 25.180 1.00 91.19 102 TYR A N 1
ATOM 805 C CA . TYR A 1 102 ? -14.339 6.883 25.428 1.00 91.19 102 TYR A CA 1
ATOM 806 C C . TYR A 1 102 ? -14.421 7.191 26.929 1.00 91.19 102 TYR A C 1
ATOM 808 O O . TYR A 1 102 ? -13.993 8.262 27.361 1.00 91.19 102 TYR A O 1
ATOM 816 N N . GLN A 1 103 ? -14.893 6.238 27.735 1.00 92.44 103 GLN A N 1
ATOM 817 C CA . GLN A 1 103 ? -14.989 6.410 29.185 1.00 92.44 103 GLN A CA 1
ATOM 818 C C . GLN A 1 103 ? -13.612 6.558 29.840 1.00 92.44 103 GLN A C 1
ATOM 820 O O . GLN A 1 103 ? -13.433 7.429 30.689 1.00 92.44 103 GLN A O 1
ATOM 825 N N . ALA A 1 104 ? -12.615 5.777 29.413 1.00 91.38 104 ALA A N 1
ATOM 826 C CA . ALA A 1 104 ? -11.236 5.918 29.879 1.00 91.38 104 ALA A CA 1
ATOM 827 C C . ALA A 1 104 ? -10.684 7.322 29.586 1.00 91.38 104 ALA A C 1
ATOM 829 O O . ALA A 1 104 ? -10.124 7.963 30.475 1.00 91.38 104 ALA A O 1
ATOM 830 N N . LYS A 1 105 ? -10.928 7.850 28.378 1.00 90.31 105 LYS A N 1
ATOM 831 C CA . LYS A 1 105 ? -10.547 9.220 28.009 1.00 90.31 105 LYS A CA 1
ATOM 832 C C . LYS A 1 105 ? -11.257 10.267 28.874 1.00 90.31 105 LYS A C 1
ATOM 834 O O . LYS A 1 105 ? -10.612 11.208 29.330 1.00 90.31 105 LYS A O 1
ATOM 839 N N . LYS A 1 106 ? -12.559 10.097 29.133 1.00 93.88 106 LYS A N 1
ATOM 840 C CA . LYS A 1 106 ? -13.341 10.997 29.997 1.00 93.88 106 LYS A CA 1
ATOM 841 C C . LYS A 1 106 ? -12.797 11.017 31.431 1.00 93.88 106 LYS A C 1
ATOM 843 O O . LYS A 1 106 ? -12.631 12.092 31.998 1.00 93.88 106 LYS A O 1
ATOM 848 N N . ARG A 1 107 ? -12.472 9.846 31.992 1.00 91.88 107 ARG A N 1
ATOM 849 C CA . ARG A 1 107 ? -11.873 9.713 33.333 1.00 91.88 107 ARG A CA 1
ATOM 850 C C . ARG A 1 107 ? -10.491 10.359 33.413 1.00 91.88 107 ARG A C 1
ATOM 852 O O . ARG A 1 107 ? -10.245 11.111 34.347 1.00 91.88 107 ARG A O 1
ATOM 859 N N . ALA A 1 108 ? -9.627 10.113 32.428 1.00 90.06 108 ALA A N 1
ATOM 860 C CA . ALA A 1 108 ? -8.294 10.715 32.372 1.00 90.06 108 ALA A CA 1
ATOM 861 C C . ALA A 1 108 ? -8.364 12.250 32.317 1.00 90.06 108 ALA A C 1
ATOM 863 O O . ALA A 1 108 ? -7.661 12.926 33.058 1.00 90.06 108 ALA A O 1
ATOM 864 N N . HIS A 1 109 ? -9.270 12.804 31.506 1.00 89.19 109 HIS A N 1
ATOM 865 C CA . HIS A 1 109 ? -9.471 14.250 31.422 1.00 89.19 109 HIS A CA 1
ATOM 866 C C . HIS A 1 109 ? -9.964 14.854 32.742 1.00 89.19 109 HIS A C 1
ATOM 868 O O . HIS A 1 109 ? -9.417 15.853 33.200 1.00 89.19 109 HIS A O 1
ATOM 874 N N . ALA A 1 110 ? -10.963 14.230 33.376 1.00 90.62 110 ALA A N 1
ATOM 875 C CA . ALA A 1 110 ? -11.456 14.666 34.682 1.00 90.62 110 ALA A CA 1
ATOM 876 C C . ALA A 1 110 ? -10.345 14.631 35.745 1.00 90.62 110 ALA A C 1
ATOM 878 O O . ALA A 1 110 ? -10.203 15.564 36.529 1.00 90.62 110 ALA A O 1
ATOM 879 N N . MET A 1 111 ? -9.513 13.587 35.730 1.00 88.81 111 MET A N 1
ATOM 880 C CA . MET A 1 111 ? -8.367 13.461 36.627 1.00 88.81 111 MET A CA 1
ATOM 881 C C . MET A 1 111 ? -7.335 14.575 36.396 1.00 88.81 111 MET A C 1
ATOM 883 O O . MET A 1 111 ? -6.931 15.226 37.355 1.00 88.81 111 MET A O 1
ATOM 887 N N . CYS A 1 112 ? -6.964 14.865 35.144 1.00 87.75 112 CYS A N 1
ATOM 888 C CA . CYS A 1 112 ? -6.067 15.980 34.816 1.00 87.75 112 CYS A CA 1
ATOM 889 C C . CYS A 1 112 ? -6.613 17.339 35.284 1.00 87.75 112 CYS A C 1
ATOM 891 O O . CYS A 1 112 ? -5.852 18.142 35.812 1.00 87.75 112 CYS A O 1
ATOM 893 N N . GLN A 1 113 ? -7.917 17.592 35.132 1.00 84.00 113 GLN A N 1
ATOM 894 C CA . GLN A 1 113 ? -8.545 18.836 35.597 1.00 84.00 113 GLN A CA 1
ATOM 895 C C . GLN A 1 113 ? -8.498 18.981 37.122 1.00 84.00 113 GLN A C 1
ATOM 897 O O . GLN A 1 113 ? -8.197 20.062 37.623 1.00 84.00 113 GLN A O 1
ATOM 902 N N . LEU A 1 114 ? -8.744 17.895 37.860 1.00 84.50 114 LEU A N 1
ATOM 903 C CA . LEU A 1 114 ? -8.642 17.884 39.322 1.00 84.50 114 LEU A CA 1
ATOM 904 C C . LEU A 1 114 ? -7.209 18.157 39.798 1.00 84.50 114 LEU A C 1
ATOM 906 O O . LEU A 1 114 ? -7.020 18.913 40.748 1.00 84.50 114 LEU A O 1
ATOM 910 N N . PHE A 1 115 ? -6.201 17.579 39.137 1.00 80.56 115 PHE A N 1
ATOM 911 C CA . PHE A 1 115 ? -4.794 17.839 39.459 1.00 80.56 115 PHE A CA 1
ATOM 912 C C . PHE A 1 115 ? -4.364 19.272 39.122 1.00 80.56 115 PHE A C 1
ATOM 914 O O . PHE A 1 115 ? -3.694 19.899 39.936 1.00 80.56 115 PHE A O 1
ATOM 921 N N . ALA A 1 116 ? -4.785 19.812 37.975 1.00 77.69 116 ALA A N 1
ATOM 922 C CA . ALA A 1 116 ? -4.492 21.193 37.592 1.00 77.69 116 ALA A CA 1
ATOM 923 C C . ALA A 1 116 ? -5.149 22.214 38.540 1.00 77.69 116 ALA A C 1
ATOM 925 O O . ALA A 1 116 ? -4.522 23.203 38.903 1.00 77.69 116 ALA A O 1
ATOM 926 N N . GLY A 1 117 ? -6.380 21.952 38.995 1.00 66.38 117 GLY A N 1
ATOM 927 C CA . GLY A 1 117 ? -7.063 22.800 39.979 1.00 66.38 117 GLY A CA 1
ATOM 928 C C . GLY A 1 117 ? -6.431 22.757 41.374 1.00 66.38 117 GLY A C 1
ATOM 929 O O . GLY A 1 117 ? -6.426 23.764 42.069 1.00 66.38 117 GLY A O 1
ATOM 930 N N . LYS A 1 118 ? -5.844 21.619 41.774 1.00 56.88 118 LYS A N 1
ATOM 931 C CA . LYS A 1 118 ? -5.159 21.458 43.070 1.00 56.88 118 LYS A CA 1
ATOM 932 C C . LYS A 1 118 ? -3.791 22.140 43.167 1.00 56.88 118 LYS A C 1
ATOM 934 O O . LYS A 1 118 ? -3.298 22.288 44.275 1.00 56.88 118 LYS A O 1
ATOM 939 N N . GLN A 1 119 ? -3.163 22.506 42.048 1.00 54.56 119 GLN A N 1
ATOM 940 C CA . GLN A 1 119 ? -1.873 23.215 42.045 1.00 54.56 119 GLN A CA 1
ATOM 941 C C . GLN A 1 119 ? -2.019 24.747 42.079 1.00 54.56 119 GLN A C 1
ATOM 943 O O . GLN A 1 119 ? -1.020 25.445 42.209 1.00 54.56 119 GLN A O 1
ATOM 948 N N . ALA A 1 120 ? -3.245 25.268 41.964 1.00 52.66 120 ALA A N 1
ATOM 949 C CA . ALA A 1 120 ? -3.548 26.700 41.967 1.00 52.66 120 ALA A CA 1
ATOM 950 C C . ALA A 1 120 ? -4.149 27.192 43.305 1.00 52.66 120 ALA A C 1
ATOM 952 O O . ALA A 1 120 ? -4.863 28.194 43.322 1.00 52.66 120 ALA A O 1
ATOM 953 N N . SER A 1 121 ? -3.921 26.477 44.413 1.00 41.50 121 SER A N 1
ATOM 954 C CA . SER A 1 121 ? -4.409 26.813 45.765 1.00 41.50 121 SER A CA 1
ATOM 955 C C . SER A 1 121 ? -3.305 26.684 46.801 1.00 41.50 121 SER A C 1
ATOM 957 O O . SER A 1 121 ? -2.513 25.724 46.675 1.00 41.50 121 SER A O 1
#

Sequence (121 aa):
MNLAPPLNKGRRIIKVNAMSQAKLIALMLEGVYTCEQLAEETGLHYVTVLQYTRELHRAKAAHISSWEKDSRGRDAIKVYQIGKGRDAKREKMTAAQRQARYQAKKRAHAMCQLFAGKQAS

pLDDT: mean 89.07, std 12.42, range [39.66, 98.38]

Radius of gyration: 23.89 Å; chains: 1; bounding box: 44×39×84 Å

Foldseek 3Di:
DDDDPDPDVPDDDDDLVVVLVVQLVVVLAVDKAWLVVSCVRSVNDSVVSVVVQVVCVVVQQKEQPAFDQDPVGFRDITIIHGHHDYHDDTDDQDPVSVVVVVVVVVVVVVVVVVVVVVVVD

Secondary structure (DSSP, 8-state):
---PPP--TT-----HHHHHHHHHHHHHHHS-EEHHHHHHHHT--HHHHHHHHHHHHHTTSEEEEEEEE-TTS-EEEEEEEESS--PPPPP---HHHHHHHHHHHHHHHHHHHHHHHHT--